Protein AF-A0A6F8YD87-F1 (afdb_monomer_lite)

Organism: NCBI:txid624315

Foldseek 3Di:
DDPPQVVVLVVCVVVLLCVLQVCCCVVVVWDDQDFDDPPWTWTWTDDDQKIWIWTQDPVQQWIWIKIWGDDPWKIWIFTLLLLCVLVVVDHSVQQQIHRSHNVSSNVNSNSSSVSCVVCVVVCPDPCVVVSSVSSVIDMDTDD

Structure (mmCIF, N/CA/C/O backbone):
data_AF-A0A6F8YD87-F1
#
_entry.id   AF-A0A6F8YD87-F1
#
loop_
_atom_site.group_PDB
_atom_site.id
_atom_site.type_symbol
_atom_site.label_atom_id
_atom_site.label_alt_id
_atom_site.label_comp_id
_atom_site.label_asym_id
_atom_site.label_entity_id
_atom_site.label_seq_id
_atom_site.pdbx_PDB_ins_code
_atom_site.Cartn_x
_atom_site.Cartn_y
_atom_site.Cartn_z
_atom_site.occupancy
_atom_site.B_iso_or_equiv
_atom_site.auth_seq_id
_atom_site.auth_comp_id
_atom_site.auth_asym_id
_atom_site.auth_atom_id
_atom_site.pdbx_PDB_model_num
ATOM 1 N N . MET A 1 1 ? 26.178 -10.256 -13.395 1.00 47.53 1 MET A N 1
ATOM 2 C CA . MET A 1 1 ? 24.762 -10.023 -13.760 1.00 47.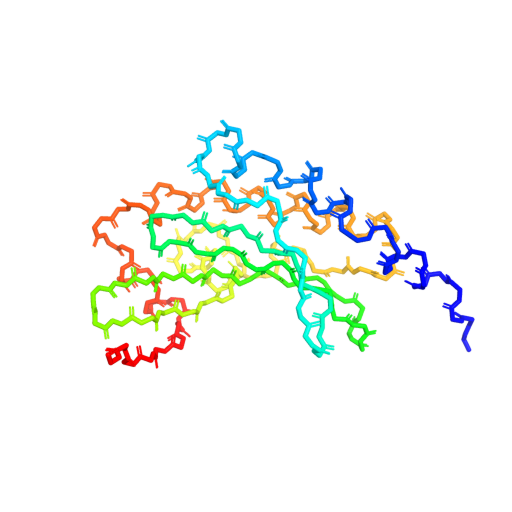53 1 MET A CA 1
ATOM 3 C C . MET A 1 1 ? 24.595 -8.553 -14.106 1.00 47.53 1 MET A C 1
ATOM 5 O O . MET A 1 1 ? 25.052 -7.717 -13.338 1.00 47.53 1 MET A O 1
ATOM 9 N N . SER A 1 2 ? 24.061 -8.240 -15.289 1.00 45.75 2 SER A N 1
ATOM 10 C CA . SER A 1 2 ? 23.959 -6.859 -15.780 1.00 45.75 2 SER A CA 1
ATOM 11 C C . SER A 1 2 ? 23.062 -6.029 -14.856 1.00 45.75 2 SER A C 1
ATOM 13 O O . SER A 1 2 ? 21.928 -6.423 -14.607 1.00 45.75 2 SER A O 1
ATOM 15 N N . LYS A 1 3 ? 23.568 -4.898 -14.346 1.00 54.81 3 LYS A N 1
ATOM 16 C CA . LYS A 1 3 ? 22.838 -3.941 -13.485 1.00 54.81 3 LYS A CA 1
ATOM 17 C C . LYS A 1 3 ? 21.760 -3.139 -14.243 1.00 54.81 3 LYS A C 1
ATOM 19 O O . LYS A 1 3 ? 20.993 -2.405 -13.631 1.00 54.81 3 LYS A O 1
ATOM 24 N N . HIS A 1 4 ? 21.677 -3.282 -15.568 1.00 61.03 4 HIS A N 1
ATOM 25 C CA . HIS A 1 4 ? 20.806 -2.476 -16.429 1.00 61.03 4 HIS A CA 1
ATOM 26 C C . HIS A 1 4 ? 19.284 -2.661 -16.275 1.00 61.03 4 HIS A C 1
ATOM 28 O O . HIS A 1 4 ? 18.583 -1.651 -16.297 1.00 61.03 4 HIS A O 1
ATOM 34 N N . PRO A 1 5 ? 18.724 -3.880 -16.136 1.00 71.00 5 PRO A N 1
ATOM 35 C CA . PRO A 1 5 ? 17.274 -4.052 -16.150 1.00 71.00 5 PRO A CA 1
ATOM 36 C C . PRO A 1 5 ? 16.604 -3.541 -14.870 1.00 71.00 5 PRO A C 1
ATOM 38 O O . PRO A 1 5 ? 15.479 -3.054 -14.933 1.00 71.00 5 PRO A O 1
ATOM 41 N N . PHE A 1 6 ? 17.294 -3.585 -13.726 1.00 88.06 6 PHE A N 1
ATOM 42 C CA . PHE A 1 6 ? 16.737 -3.081 -12.470 1.00 88.06 6 PHE A CA 1
ATOM 43 C C . PHE A 1 6 ? 16.843 -1.554 -12.344 1.00 88.06 6 PHE A C 1
ATOM 45 O O . PHE A 1 6 ? 15.926 -0.926 -11.830 1.00 88.06 6 PHE A O 1
ATOM 52 N N . ALA A 1 7 ? 17.880 -0.928 -12.913 1.00 89.44 7 ALA A N 1
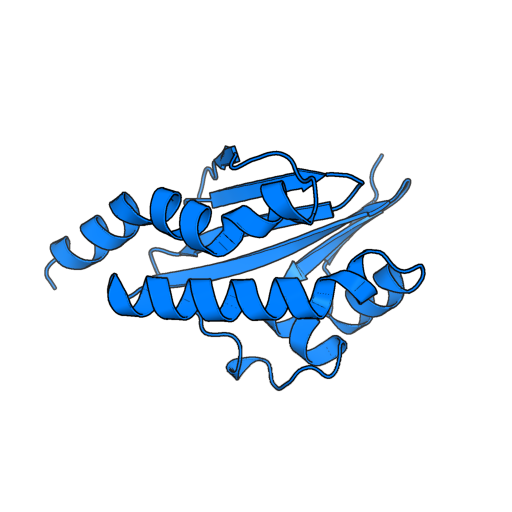ATOM 53 C CA . ALA A 1 7 ? 17.962 0.534 -12.985 1.00 89.44 7 ALA A CA 1
ATOM 54 C C . ALA A 1 7 ? 16.752 1.146 -13.720 1.00 89.44 7 ALA A C 1
ATOM 56 O O . ALA A 1 7 ? 16.220 2.172 -13.302 1.00 89.44 7 ALA A O 1
ATOM 57 N N . ALA A 1 8 ? 16.263 0.479 -14.774 1.00 91.88 8 ALA A N 1
ATOM 58 C CA . ALA A 1 8 ? 15.040 0.884 -15.468 1.00 91.88 8 ALA A CA 1
ATOM 59 C C . ALA A 1 8 ? 13.789 0.765 -14.576 1.00 91.88 8 ALA A C 1
ATOM 61 O O . ALA A 1 8 ? 12.918 1.630 -14.631 1.00 91.88 8 ALA A O 1
ATOM 62 N N . VAL A 1 9 ? 13.711 -0.270 -13.729 1.00 95.44 9 VAL A N 1
ATOM 63 C CA . VAL A 1 9 ? 12.640 -0.420 -12.728 1.00 95.44 9 VAL A CA 1
ATOM 64 C C . VAL A 1 9 ? 12.696 0.717 -11.711 1.00 95.44 9 VAL A C 1
ATOM 66 O O . VAL A 1 9 ? 11.680 1.363 -11.480 1.00 95.44 9 VAL A O 1
ATOM 69 N N . GLN A 1 10 ? 13.874 1.003 -11.150 1.00 94.31 10 GLN A N 1
ATOM 70 C CA . GLN A 1 10 ? 14.059 2.079 -10.173 1.00 94.31 10 GLN A CA 1
ATOM 71 C C . GLN A 1 10 ? 13.682 3.447 -10.746 1.00 94.31 10 GLN A C 1
ATOM 73 O O . GLN A 1 10 ? 12.989 4.214 -10.087 1.00 94.31 10 GLN A O 1
ATOM 78 N N . HIS A 1 11 ? 14.092 3.734 -11.984 1.00 94.69 11 HIS A N 1
ATOM 79 C CA . HIS A 1 11 ? 13.752 4.984 -12.660 1.00 94.69 11 HIS A CA 1
ATOM 80 C C . HIS A 1 11 ? 12.245 5.107 -12.941 1.00 94.69 11 HIS A C 1
ATOM 82 O O . HIS A 1 11 ? 11.673 6.182 -12.793 1.00 94.69 11 HIS A O 1
ATOM 88 N N . ALA A 1 12 ? 11.588 4.020 -13.354 1.00 96.44 12 ALA A N 1
ATOM 89 C CA . ALA A 1 12 ? 10.157 4.033 -13.659 1.00 96.44 12 ALA A CA 1
ATOM 90 C C . ALA A 1 12 ? 9.266 4.027 -12.405 1.00 96.44 12 ALA A C 1
ATOM 92 O O . ALA A 1 12 ? 8.118 4.460 -12.474 1.00 96.44 12 ALA A O 1
ATOM 93 N N . PHE A 1 13 ? 9.780 3.547 -11.270 1.00 97.38 13 PHE A N 1
ATOM 94 C CA . PHE A 1 13 ? 9.002 3.257 -10.067 1.00 97.38 13 PHE A CA 1
ATOM 95 C C . PHE A 1 13 ? 8.051 4.381 -9.616 1.00 97.38 13 PHE A C 1
ATOM 97 O O . PHE A 1 13 ? 6.871 4.073 -9.456 1.00 97.38 13 PHE A O 1
ATOM 104 N N . PRO A 1 14 ? 8.469 5.656 -9.472 1.00 96.94 14 PRO A N 1
ATOM 105 C CA . PRO A 1 14 ? 7.560 6.719 -9.036 1.00 96.94 14 PRO A CA 1
ATOM 106 C C . PRO A 1 14 ? 6.332 6.876 -9.941 1.00 96.94 14 PRO A C 1
ATOM 108 O O . PRO A 1 14 ? 5.205 6.899 -9.452 1.00 96.94 14 PRO A O 1
ATOM 111 N N . ASN A 1 15 ? 6.544 6.891 -11.261 1.00 97.69 15 ASN A N 1
ATOM 112 C CA . ASN A 1 15 ? 5.475 7.068 -12.246 1.00 97.69 15 ASN A CA 1
ATOM 113 C C . ASN A 1 15 ? 4.527 5.862 -12.280 1.00 97.69 15 ASN A C 1
ATOM 115 O O . ASN A 1 15 ? 3.316 6.018 -12.428 1.00 97.69 15 ASN A O 1
ATOM 119 N N . GLU A 1 16 ? 5.067 4.650 -12.137 1.00 98.50 16 GLU A N 1
ATOM 120 C CA . GLU A 1 16 ? 4.256 3.430 -12.095 1.00 98.50 16 GLU A CA 1
ATOM 121 C C . GLU A 1 16 ? 3.411 3.370 -10.810 1.00 98.50 16 GLU A C 1
ATOM 123 O O . GLU A 1 16 ? 2.250 2.959 -10.859 1.00 98.50 16 GLU A O 1
ATOM 128 N N . VAL A 1 17 ? 3.949 3.821 -9.666 1.00 98.50 17 VAL A N 1
ATOM 129 C CA . VAL A 1 17 ? 3.173 3.945 -8.421 1.00 98.50 17 VAL A CA 1
ATOM 130 C C . VAL A 1 17 ? 2.079 4.989 -8.574 1.00 98.50 17 VAL A C 1
ATOM 132 O O . VAL A 1 17 ? 0.930 4.685 -8.266 1.00 98.50 17 VAL A O 1
ATOM 135 N N . GLU A 1 18 ? 2.406 6.188 -9.063 1.00 97.69 18 GLU A N 1
ATOM 136 C CA . GLU A 1 18 ? 1.410 7.239 -9.279 1.00 97.69 18 GLU A CA 1
ATOM 137 C C . GLU A 1 18 ? 0.277 6.728 -10.173 1.00 97.69 18 GLU A C 1
ATOM 139 O O . GLU A 1 18 ? -0.890 6.867 -9.822 1.00 97.69 18 GLU A O 1
ATOM 144 N N . SER A 1 19 ? 0.601 6.053 -11.278 1.00 98.06 19 SER A N 1
ATOM 145 C CA . SER A 1 19 ? -0.404 5.495 -12.181 1.00 98.06 19 SER A CA 1
ATOM 146 C C . SER A 1 19 ? -1.301 4.452 -11.500 1.00 98.06 19 SER A C 1
ATOM 148 O O . SER A 1 19 ? -2.525 4.533 -11.612 1.00 98.06 19 SER A O 1
ATOM 150 N N . ALA A 1 20 ? -0.723 3.494 -10.767 1.00 98.50 20 ALA A N 1
ATOM 151 C CA . ALA A 1 20 ? -1.486 2.422 -10.124 1.00 98.50 20 ALA A CA 1
ATOM 152 C C . ALA A 1 20 ? -2.300 2.898 -8.906 1.00 98.50 20 ALA A C 1
ATOM 154 O O . ALA A 1 20 ? -3.361 2.339 -8.615 1.00 98.50 20 ALA A O 1
ATOM 155 N N . PHE A 1 21 ? -1.815 3.922 -8.199 1.00 98.44 21 PHE A N 1
ATOM 156 C CA . PHE A 1 21 ? -2.382 4.412 -6.942 1.00 98.44 21 PHE A CA 1
ATOM 157 C C . PHE A 1 21 ? -3.070 5.777 -7.046 1.00 98.44 21 PHE A C 1
ATOM 159 O O . PHE A 1 21 ? -3.551 6.264 -6.028 1.00 98.44 21 PHE A O 1
ATOM 166 N N . ARG A 1 22 ? -3.217 6.365 -8.244 1.00 97.75 22 ARG A N 1
ATOM 167 C CA . ARG A 1 22 ? -3.885 7.669 -8.448 1.00 97.75 22 ARG A CA 1
ATOM 168 C C . ARG A 1 22 ? -5.265 7.766 -7.788 1.00 97.75 22 ARG A C 1
ATOM 170 O O . ARG A 1 22 ? -5.619 8.803 -7.243 1.00 97.75 22 ARG A O 1
ATOM 177 N N . PHE A 1 23 ? -5.995 6.653 -7.735 1.00 97.62 23 PHE A N 1
ATOM 178 C CA . PHE A 1 23 ? -7.291 6.562 -7.053 1.00 97.62 23 PHE A CA 1
ATOM 179 C C . PHE A 1 23 ? -7.248 6.960 -5.565 1.00 97.62 23 PHE A C 1
ATOM 181 O O . PHE A 1 23 ? -8.270 7.331 -4.999 1.00 97.62 23 PHE A O 1
ATOM 188 N N . LEU A 1 24 ? -6.088 6.883 -4.903 1.00 97.50 24 LEU A N 1
ATOM 189 C CA . LEU A 1 24 ? -5.927 7.374 -3.535 1.00 97.50 24 LEU A CA 1
ATOM 190 C C . LEU A 1 24 ? -6.188 8.883 -3.450 1.00 97.50 24 LEU A C 1
ATOM 192 O O . LEU A 1 24 ? -6.800 9.344 -2.490 1.00 97.50 24 LEU A O 1
ATOM 196 N N . VAL A 1 25 ? -5.776 9.637 -4.465 1.00 97.19 25 VAL A N 1
ATOM 197 C CA . VAL A 1 25 ? -6.061 11.069 -4.568 1.00 97.19 25 VAL A CA 1
ATOM 198 C C . VAL A 1 25 ? -7.479 11.265 -5.098 1.00 97.19 25 VAL A C 1
ATOM 200 O O . VAL A 1 25 ? -8.320 11.821 -4.394 1.00 97.19 25 VAL A O 1
ATOM 203 N N . ASP A 1 26 ? -7.760 10.728 -6.287 1.00 96.88 26 ASP A N 1
ATOM 204 C CA . ASP A 1 26 ? -8.990 11.018 -7.035 1.00 96.88 26 ASP A CA 1
ATOM 205 C C . ASP A 1 26 ? -10.259 10.540 -6.310 1.00 96.88 26 ASP A C 1
ATOM 207 O O . ASP A 1 26 ? -11.243 11.274 -6.227 1.00 96.88 26 ASP A O 1
ATOM 211 N N . ASP A 1 27 ? -10.228 9.327 -5.749 1.00 96.25 27 ASP A N 1
ATOM 212 C CA . ASP A 1 27 ? -11.410 8.694 -5.158 1.00 96.25 27 ASP A CA 1
ATOM 213 C C . ASP A 1 27 ? -11.412 8.792 -3.627 1.00 96.25 27 ASP A C 1
ATOM 215 O O . ASP A 1 27 ? -12.474 8.843 -3.002 1.00 96.25 27 ASP A O 1
ATOM 219 N N . PHE A 1 28 ? -10.236 8.742 -2.984 1.00 94.75 28 PHE A N 1
ATOM 220 C CA . PHE A 1 28 ? -10.141 8.683 -1.517 1.00 94.75 28 PHE A CA 1
ATOM 221 C C . PHE A 1 28 ? -9.786 10.025 -0.867 1.00 94.75 28 PHE A C 1
ATOM 223 O O . PHE A 1 28 ? -9.883 10.118 0.363 1.00 94.75 28 PHE A O 1
ATOM 230 N N . GLY A 1 29 ? -9.425 11.042 -1.657 1.00 95.25 29 GLY A N 1
ATOM 231 C CA . GLY A 1 29 ? -9.106 12.387 -1.178 1.00 95.25 29 GLY A CA 1
ATOM 232 C C . GLY A 1 29 ? -7.840 12.452 -0.321 1.00 95.25 29 GLY A C 1
ATOM 233 O O . GLY A 1 29 ? -7.786 13.249 0.614 1.00 95.25 29 GLY A O 1
ATOM 234 N N . LEU A 1 30 ? -6.869 11.568 -0.571 1.00 96.19 30 LEU A N 1
ATOM 235 C CA . LEU A 1 30 ? -5.538 11.628 0.039 1.00 96.19 30 LEU A CA 1
ATOM 236 C C . LEU A 1 30 ? -4.668 12.657 -0.696 1.00 96.19 30 LEU A C 1
ATOM 238 O O . LEU A 1 30 ? -4.854 12.922 -1.880 1.00 96.19 30 LEU A O 1
ATOM 242 N N . GLU A 1 31 ? -3.683 13.197 0.005 1.00 96.75 31 GLU A N 1
ATOM 243 C CA . GLU A 1 31 ? -2.608 14.018 -0.545 1.00 96.75 31 GLU A CA 1
ATOM 244 C C . GLU A 1 31 ? -1.447 13.130 -1.018 1.00 96.75 31 GLU A C 1
ATOM 246 O O . GLU A 1 31 ? -1.240 12.025 -0.504 1.00 96.75 31 GLU A O 1
ATOM 251 N N . GLY A 1 32 ? -0.686 13.609 -2.002 1.00 93.06 32 GLY A N 1
ATOM 252 C CA . GLY A 1 32 ? 0.449 12.906 -2.604 1.00 93.06 32 GLY A CA 1
ATOM 253 C C . GLY A 1 32 ? 0.378 12.864 -4.138 1.00 93.06 32 GLY A C 1
ATOM 254 O O . GLY A 1 32 ? -0.530 13.453 -4.726 1.00 93.06 32 GLY A O 1
ATOM 255 N N . PRO A 1 33 ? 1.317 12.168 -4.805 1.00 93.62 33 PRO A N 1
ATOM 256 C CA . PRO A 1 33 ? 2.401 11.379 -4.217 1.00 93.62 33 PRO A CA 1
ATOM 257 C C . PRO A 1 33 ? 3.520 12.240 -3.608 1.00 93.62 33 PRO A C 1
ATOM 259 O O . PRO A 1 33 ? 4.042 13.150 -4.245 1.00 93.62 33 PRO A O 1
ATOM 262 N N . GLU A 1 34 ? 3.955 11.895 -2.399 1.00 94.69 34 GLU A N 1
ATOM 263 C CA . GLU A 1 34 ? 5.198 12.401 -1.811 1.00 94.69 34 GLU A CA 1
ATOM 264 C C . GLU A 1 34 ? 6.337 11.422 -2.098 1.00 94.69 34 GLU A C 1
ATOM 266 O O . GLU A 1 34 ? 6.281 10.249 -1.717 1.00 94.69 34 GLU A O 1
ATOM 271 N N . VAL A 1 35 ? 7.385 11.899 -2.767 1.00 93.06 35 VAL A N 1
ATOM 272 C CA . VAL A 1 35 ? 8.592 11.108 -3.027 1.00 93.06 35 VAL A CA 1
ATOM 273 C C . VAL A 1 35 ? 9.536 11.231 -1.836 1.00 93.06 35 VAL A C 1
ATOM 275 O O . VAL A 1 35 ? 9.873 12.334 -1.410 1.00 93.06 35 VAL A O 1
ATOM 278 N N . GLY A 1 36 ? 10.006 10.103 -1.312 1.00 90.50 36 GLY A N 1
ATOM 279 C CA . GLY A 1 36 ? 10.949 10.090 -0.204 1.00 90.50 36 GLY A CA 1
ATOM 280 C C . GLY A 1 36 ? 11.638 8.746 -0.003 1.00 90.50 36 GLY A C 1
ATOM 281 O O . GLY A 1 36 ? 11.734 7.923 -0.911 1.00 90.50 36 GLY A O 1
ATOM 282 N N . GLY A 1 37 ? 12.104 8.535 1.229 1.00 79.38 37 GLY A N 1
ATOM 283 C CA . GLY A 1 37 ? 12.816 7.330 1.642 1.00 79.38 37 GLY A CA 1
ATOM 284 C C . GLY A 1 37 ? 14.334 7.473 1.526 1.00 79.38 37 GLY A C 1
ATOM 285 O O . GLY A 1 37 ? 14.889 7.588 0.442 1.00 79.38 37 GLY A O 1
ATOM 286 N N . VAL A 1 38 ? 15.005 7.469 2.682 1.00 72.38 38 VAL A N 1
ATOM 287 C CA . VAL A 1 38 ? 16.472 7.595 2.770 1.00 72.38 38 VAL A CA 1
ATOM 288 C C . VAL A 1 38 ? 17.161 6.271 2.428 1.00 72.38 38 VAL A C 1
ATOM 290 O O . VAL A 1 38 ? 18.192 6.268 1.768 1.00 72.38 38 VAL A O 1
ATOM 293 N N . ALA A 1 39 ? 16.584 5.148 2.870 1.00 79.56 39 ALA A N 1
ATOM 294 C CA . ALA A 1 39 ? 17.134 3.809 2.647 1.00 79.56 39 ALA A CA 1
ATOM 295 C C . ALA A 1 39 ? 16.530 3.110 1.418 1.00 79.56 39 ALA A C 1
ATOM 297 O O . ALA A 1 39 ? 17.247 2.445 0.680 1.00 79.56 39 ALA A O 1
ATOM 298 N N . LEU A 1 40 ? 15.222 3.274 1.193 1.00 89.19 40 LEU A N 1
ATOM 299 C CA . LEU A 1 40 ? 14.477 2.642 0.102 1.00 89.19 40 LEU A CA 1
ATOM 300 C C . LEU A 1 40 ? 13.652 3.701 -0.637 1.00 89.19 40 LEU A C 1
ATOM 302 O O . LEU A 1 40 ? 12.942 4.449 0.046 1.00 89.19 40 LEU A O 1
ATOM 306 N N . PRO A 1 41 ? 13.672 3.757 -1.984 1.00 94.75 41 PRO A N 1
ATOM 307 C CA . PRO A 1 41 ? 12.764 4.610 -2.743 1.00 94.75 41 PRO A CA 1
ATOM 308 C C . PRO A 1 41 ? 11.319 4.389 -2.295 1.00 94.75 41 PRO A C 1
ATOM 310 O O . PRO A 1 41 ? 10.813 3.267 -2.338 1.00 94.75 41 PRO A O 1
ATOM 313 N N . THR A 1 42 ? 10.670 5.451 -1.829 1.00 97.19 42 THR A N 1
ATOM 314 C CA . THR A 1 42 ? 9.338 5.400 -1.227 1.00 97.19 42 THR A CA 1
ATOM 315 C C . THR A 1 42 ? 8.440 6.451 -1.857 1.00 97.19 42 THR A C 1
ATOM 317 O O . THR A 1 42 ? 8.833 7.606 -1.994 1.00 97.19 42 THR A O 1
ATOM 320 N N . ILE A 1 43 ? 7.217 6.054 -2.185 1.00 98.06 43 ILE A N 1
ATOM 321 C CA . ILE A 1 43 ? 6.137 6.948 -2.591 1.00 98.06 43 ILE A CA 1
ATOM 322 C C . ILE A 1 43 ? 5.043 6.866 -1.534 1.00 98.06 43 ILE A C 1
ATOM 324 O O . ILE A 1 43 ? 4.592 5.767 -1.192 1.00 98.06 43 ILE A O 1
ATOM 328 N N . ALA A 1 44 ? 4.644 8.013 -0.993 1.00 97.75 44 ALA A N 1
ATOM 329 C CA . ALA A 1 44 ? 3.656 8.092 0.069 1.00 97.75 44 ALA A CA 1
ATOM 330 C C . ALA A 1 44 ? 2.399 8.862 -0.347 1.00 97.75 44 ALA A C 1
ATOM 332 O O . ALA A 1 44 ? 2.466 9.825 -1.107 1.00 97.75 44 ALA A O 1
ATOM 333 N N . PHE A 1 45 ? 1.261 8.431 0.195 1.00 98.12 45 PHE A N 1
ATOM 334 C CA . PHE A 1 45 ? -0.019 9.135 0.124 1.00 98.12 45 PHE A CA 1
ATOM 335 C C . PHE A 1 45 ? -0.580 9.271 1.538 1.00 98.12 45 PHE A C 1
ATOM 337 O O . PHE A 1 45 ? -0.559 8.291 2.291 1.00 98.12 45 PHE A O 1
ATOM 344 N N . VAL A 1 46 ? -1.063 10.453 1.915 1.00 96.38 46 VAL A N 1
ATOM 345 C CA . VAL A 1 46 ? -1.391 10.802 3.309 1.00 96.38 46 VAL A CA 1
ATOM 346 C C . VAL A 1 46 ? -2.755 11.477 3.401 1.00 96.38 46 VAL A C 1
ATOM 348 O O . VAL A 1 46 ? -3.120 12.269 2.546 1.00 96.38 46 VAL A O 1
ATOM 351 N N . GLY A 1 47 ? -3.52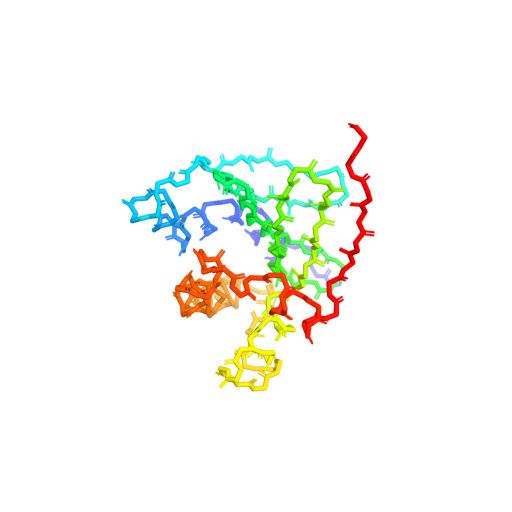6 11.194 4.449 1.00 93.69 47 GLY A N 1
ATOM 352 C CA . GLY A 1 47 ? -4.748 11.944 4.741 1.00 93.69 47 GLY A CA 1
ATOM 353 C C . GLY A 1 47 ? -5.623 11.294 5.806 1.00 93.69 47 GLY A C 1
ATOM 354 O O . GLY A 1 47 ? -5.710 10.072 5.895 1.00 93.69 47 GLY A O 1
ATOM 355 N N . ARG A 1 48 ? -6.289 12.127 6.620 1.00 87.75 48 ARG A N 1
ATOM 356 C CA . ARG A 1 48 ? -7.220 11.723 7.699 1.00 87.75 48 ARG A CA 1
ATOM 357 C C . ARG A 1 48 ? -6.690 10.581 8.587 1.00 87.75 48 ARG A C 1
ATOM 359 O O . ARG A 1 48 ? -7.377 9.584 8.785 1.00 87.75 48 ARG A O 1
A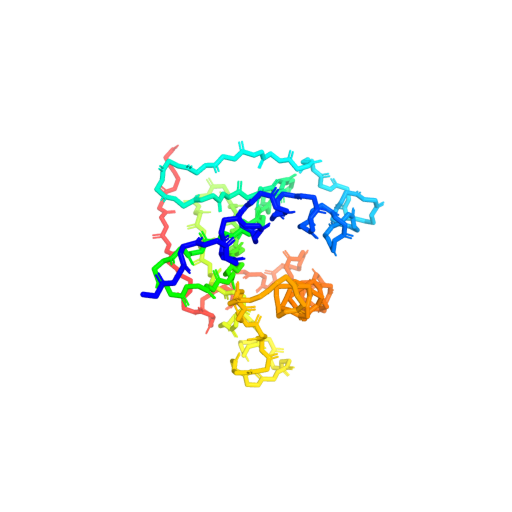TOM 366 N N . GLY A 1 49 ? -5.453 10.706 9.073 1.00 91.88 49 GLY A N 1
ATOM 367 C CA . GLY A 1 49 ? -4.826 9.693 9.934 1.00 91.88 49 GLY A CA 1
ATOM 368 C C . GLY A 1 49 ? -4.449 8.392 9.217 1.00 91.88 49 GLY A C 1
ATOM 369 O O . GLY A 1 49 ? -4.084 7.423 9.871 1.00 91.88 49 GLY A O 1
ATOM 370 N N . LEU A 1 50 ? -4.515 8.337 7.885 1.00 95.25 50 LEU A N 1
ATOM 371 C CA . LEU A 1 50 ? -4.043 7.210 7.087 1.00 95.25 50 LEU A CA 1
ATOM 372 C C . LEU A 1 50 ? -2.830 7.616 6.258 1.00 95.25 50 LEU A C 1
ATOM 374 O O . LEU A 1 50 ? -2.806 8.687 5.650 1.00 95.25 50 LEU A O 1
ATOM 378 N N . ARG A 1 51 ? -1.841 6.727 6.185 1.00 96.56 51 ARG A N 1
ATOM 379 C CA . ARG A 1 51 ? -0.707 6.862 5.267 1.00 96.56 51 ARG A CA 1
ATOM 380 C C . ARG A 1 51 ? -0.454 5.546 4.545 1.00 96.56 51 ARG A C 1
ATOM 382 O O . ARG A 1 51 ? -0.292 4.509 5.178 1.00 96.56 51 ARG A O 1
ATOM 389 N N . TYR A 1 52 ? -0.352 5.597 3.224 1.00 98.00 52 TYR A N 1
ATOM 390 C CA . TYR A 1 52 ? 0.137 4.490 2.405 1.00 98.00 52 TYR A CA 1
ATOM 391 C C . TYR A 1 52 ? 1.581 4.778 2.021 1.00 98.00 52 TYR A C 1
ATOM 393 O O . TYR A 1 52 ? 1.874 5.870 1.545 1.00 98.00 52 TYR A O 1
ATOM 401 N N . ARG A 1 53 ? 2.484 3.816 2.225 1.00 97.56 53 ARG A N 1
ATOM 402 C CA . ARG A 1 53 ? 3.883 3.891 1.782 1.00 97.56 53 ARG A CA 1
ATOM 403 C C . ARG A 1 53 ? 4.181 2.723 0.863 1.00 97.56 53 ARG A C 1
ATOM 405 O O . ARG A 1 53 ? 4.205 1.584 1.322 1.00 97.56 53 ARG A O 1
ATOM 412 N N . ILE A 1 54 ? 4.428 3.017 -0.405 1.00 98.44 54 ILE A N 1
ATOM 413 C CA . ILE A 1 54 ? 4.840 2.046 -1.409 1.00 98.44 54 ILE A CA 1
ATOM 414 C C . ILE A 1 54 ? 6.353 2.173 -1.546 1.00 98.44 54 ILE A C 1
ATOM 416 O O . ILE A 1 54 ? 6.857 3.243 -1.880 1.00 98.44 54 ILE A O 1
ATOM 420 N N . MET A 1 55 ? 7.081 1.104 -1.246 1.00 98.00 55 MET A N 1
ATOM 421 C CA . MET A 1 55 ? 8.541 1.094 -1.171 1.00 98.00 55 MET A CA 1
ATOM 422 C C . MET A 1 55 ? 9.093 0.087 -2.171 1.00 98.00 55 MET A C 1
ATOM 424 O O . MET A 1 55 ? 8.594 -1.036 -2.244 1.00 98.00 55 MET A O 1
ATOM 428 N N . LEU A 1 56 ? 10.124 0.474 -2.914 1.00 97.38 56 LEU A N 1
ATOM 429 C CA . LEU A 1 56 ? 10.893 -0.437 -3.754 1.00 97.38 56 LEU A CA 1
ATOM 430 C C . LEU A 1 56 ? 12.127 -0.897 -2.979 1.00 97.38 56 LEU A C 1
ATOM 432 O O . LEU A 1 56 ? 12.951 -0.069 -2.602 1.00 97.38 56 LEU A O 1
ATOM 436 N N . ASP A 1 57 ? 12.257 -2.203 -2.784 1.00 95.50 57 ASP A N 1
ATOM 437 C CA . ASP A 1 57 ? 13.427 -2.861 -2.214 1.00 95.50 57 ASP A CA 1
ATOM 438 C C . ASP A 1 57 ? 14.391 -3.291 -3.338 1.00 95.50 57 ASP A C 1
ATOM 440 O O . ASP A 1 57 ? 14.041 -4.168 -4.142 1.00 95.50 57 ASP A O 1
ATOM 444 N N . PRO A 1 58 ? 15.580 -2.665 -3.457 1.00 91.69 58 PRO A N 1
ATOM 445 C CA . PRO A 1 58 ? 16.570 -3.032 -4.461 1.00 91.69 58 PRO A CA 1
ATOM 446 C C . PRO A 1 58 ? 17.227 -4.390 -4.240 1.00 91.69 58 PRO A C 1
ATOM 448 O O . PRO A 1 58 ? 17.612 -5.028 -5.222 1.00 91.69 58 PRO A O 1
ATOM 451 N N . ASP A 1 59 ? 17.362 -4.811 -2.985 1.00 91.69 59 ASP A N 1
ATOM 452 C CA . ASP A 1 59 ? 18.087 -6.023 -2.616 1.00 91.69 59 ASP A CA 1
ATOM 453 C C . ASP A 1 59 ? 17.226 -7.250 -2.925 1.00 91.69 59 ASP A C 1
ATOM 455 O O . ASP A 1 59 ? 17.670 -8.178 -3.609 1.00 91.69 59 ASP A O 1
ATOM 459 N N . ASP A 1 60 ? 15.947 -7.193 -2.549 1.00 93.94 60 ASP A N 1
ATOM 460 C CA . ASP A 1 60 ? 14.976 -8.254 -2.839 1.00 93.94 60 ASP A CA 1
ATOM 461 C C . ASP A 1 60 ? 14.328 -8.123 -4.228 1.00 93.94 60 ASP A C 1
ATOM 463 O O . ASP A 1 60 ? 13.630 -9.032 -4.702 1.00 93.94 60 ASP A O 1
ATOM 467 N N . MET A 1 61 ? 14.568 -7.001 -4.917 1.00 95.56 61 MET A N 1
ATOM 468 C CA . MET A 1 61 ? 13.899 -6.623 -6.166 1.00 95.56 61 MET A CA 1
ATOM 469 C C . MET A 1 61 ? 12.379 -6.760 -6.035 1.00 95.56 61 MET A C 1
ATOM 471 O O . MET A 1 61 ? 11.717 -7.413 -6.858 1.00 95.56 61 MET A O 1
ATOM 475 N N . ALA A 1 62 ? 11.838 -6.171 -4.971 1.00 96.56 62 ALA A N 1
ATOM 476 C CA . ALA A 1 62 ? 10.449 -6.302 -4.564 1.00 96.56 62 ALA A CA 1
ATOM 477 C C . ALA A 1 62 ? 9.810 -4.940 -4.281 1.00 96.56 62 ALA A C 1
ATOM 479 O O . ALA A 1 62 ? 10.488 -3.978 -3.945 1.00 96.56 62 ALA A O 1
ATOM 480 N N . VAL A 1 63 ? 8.491 -4.850 -4.416 1.00 97.69 63 VAL A N 1
ATOM 481 C CA . VAL A 1 63 ? 7.699 -3.695 -4.001 1.00 97.69 63 VAL A CA 1
ATOM 482 C C . VAL A 1 63 ? 6.803 -4.084 -2.835 1.00 97.69 63 VAL A C 1
ATOM 484 O O . VAL A 1 63 ? 6.096 -5.093 -2.889 1.00 97.69 63 VAL A O 1
ATOM 487 N N . ILE A 1 64 ? 6.831 -3.273 -1.782 1.00 97.00 64 ILE A N 1
ATOM 488 C CA . ILE A 1 64 ? 6.126 -3.511 -0.523 1.00 97.00 64 ILE A CA 1
ATOM 489 C C . ILE A 1 64 ? 5.239 -2.303 -0.238 1.00 97.00 64 ILE A C 1
ATOM 491 O O . ILE A 1 64 ? 5.703 -1.165 -0.293 1.00 97.00 64 ILE A O 1
ATOM 495 N N . THR A 1 65 ? 3.978 -2.543 0.119 1.00 98.25 65 THR A N 1
ATOM 496 C CA . THR A 1 65 ? 3.081 -1.493 0.612 1.00 98.25 65 THR A CA 1
ATOM 497 C C . THR A 1 65 ? 2.885 -1.640 2.112 1.00 98.25 65 THR A C 1
ATOM 499 O O . THR A 1 65 ? 2.482 -2.698 2.599 1.00 98.25 65 THR A O 1
ATOM 502 N N . ARG A 1 66 ? 3.128 -0.553 2.842 1.00 97.50 66 ARG A N 1
ATOM 503 C CA . ARG A 1 66 ? 2.762 -0.402 4.250 1.00 97.50 66 ARG A CA 1
ATOM 504 C C . ARG A 1 66 ? 1.587 0.546 4.385 1.00 97.50 66 ARG A C 1
ATOM 506 O O . ARG A 1 66 ? 1.542 1.579 3.719 1.00 97.50 66 ARG A O 1
ATOM 513 N N . VAL A 1 67 ? 0.677 0.200 5.282 1.00 97.88 67 VAL A N 1
ATOM 514 C CA . VAL A 1 67 ? -0.428 1.062 5.690 1.00 97.88 67 VAL A CA 1
ATOM 515 C C . VAL A 1 67 ? -0.172 1.494 7.121 1.00 97.88 67 VAL A C 1
ATOM 517 O O . VAL A 1 67 ? 0.137 0.675 7.988 1.00 97.88 67 VAL A O 1
ATOM 520 N N . GLU A 1 68 ? -0.288 2.790 7.352 1.00 97.00 68 GLU A N 1
ATOM 521 C CA . GLU A 1 68 ? -0.218 3.388 8.671 1.00 97.00 68 GLU A CA 1
ATOM 522 C C . GLU A 1 68 ? -1.569 3.967 9.041 1.00 97.00 68 GLU A C 1
ATOM 524 O O . GLU A 1 68 ? -2.211 4.625 8.220 1.00 97.00 68 GLU A O 1
ATOM 529 N N . VAL A 1 69 ? -1.953 3.736 10.288 1.00 96.12 69 VAL A N 1
ATOM 530 C CA . VAL A 1 69 ? -3.112 4.346 10.926 1.00 96.12 69 VAL A CA 1
ATOM 531 C C . VAL A 1 69 ? -2.593 5.130 12.120 1.00 96.12 69 VAL A C 1
ATOM 533 O O . VAL A 1 69 ? -1.922 4.577 12.993 1.00 96.12 69 VAL A O 1
ATOM 536 N N . GLU A 1 70 ? -2.887 6.416 12.145 1.00 93.81 70 GLU A N 1
ATOM 537 C CA . GLU A 1 70 ? -2.578 7.328 13.230 1.00 93.81 70 GLU A CA 1
ATOM 538 C C . GLU A 1 70 ? -3.875 7.714 13.936 1.00 93.81 70 GLU A C 1
ATOM 540 O O . GLU A 1 70 ? -4.859 8.122 13.320 1.00 93.81 70 GLU A O 1
ATOM 545 N N . THR A 1 71 ? -3.866 7.531 15.247 1.00 87.88 71 THR A N 1
ATOM 546 C CA . THR A 1 71 ? -4.907 7.959 16.180 1.00 87.88 71 THR A CA 1
ATOM 547 C C . THR A 1 71 ? -4.315 8.999 17.120 1.00 87.88 71 THR A C 1
ATOM 549 O O . THR A 1 71 ? -3.101 9.187 17.140 1.00 87.88 71 THR A O 1
ATOM 552 N N . GLU A 1 72 ? -5.143 9.611 17.963 1.00 85.81 72 GLU A N 1
ATOM 553 C CA . GLU A 1 72 ? -4.696 10.625 18.929 1.00 85.81 72 GLU A CA 1
ATOM 554 C C . GLU A 1 72 ? -3.544 10.164 19.841 1.00 85.81 72 GLU A C 1
ATOM 556 O O . GLU A 1 72 ? -2.770 10.991 20.305 1.00 85.81 72 GLU A O 1
ATOM 561 N N . SER A 1 73 ? -3.411 8.858 20.104 1.00 85.69 73 SER A N 1
ATOM 562 C CA . SER A 1 73 ? -2.413 8.321 21.047 1.00 85.69 73 SER A CA 1
ATOM 563 C C . SER A 1 73 ? -1.446 7.299 20.449 1.00 85.69 73 SER A C 1
ATOM 565 O O . SER A 1 73 ? -0.434 6.958 21.071 1.00 85.69 73 SER A O 1
ATOM 567 N N . LYS A 1 74 ? -1.745 6.765 19.261 1.00 90.00 74 LYS A N 1
ATOM 568 C CA . LYS A 1 74 ? -1.034 5.613 18.695 1.00 90.00 74 LYS A CA 1
ATOM 569 C C . LYS A 1 74 ? -0.850 5.744 17.199 1.00 90.00 74 LYS A C 1
ATOM 571 O O . LYS A 1 74 ? -1.790 6.080 16.481 1.00 90.00 74 LYS A O 1
ATOM 576 N N . ARG A 1 75 ? 0.326 5.333 16.738 1.00 94.50 75 ARG A N 1
ATOM 577 C CA . ARG A 1 75 ? 0.605 5.035 15.337 1.00 94.50 75 ARG A CA 1
ATOM 578 C C . ARG A 1 75 ? 0.754 3.531 15.189 1.00 94.50 75 ARG A C 1
ATOM 580 O O . ARG A 1 75 ? 1.572 2.924 15.878 1.00 94.50 75 ARG A O 1
ATOM 587 N N . LEU A 1 76 ? -0.022 2.943 14.290 1.00 96.81 76 LEU A N 1
ATOM 588 C CA . LEU A 1 76 ? 0.029 1.528 13.948 1.00 96.81 76 LEU A CA 1
ATOM 589 C C . LEU A 1 76 ? 0.497 1.385 12.505 1.00 96.81 76 LEU A C 1
ATOM 591 O O . LEU A 1 76 ? 0.009 2.098 11.632 1.00 96.81 76 LEU A O 1
ATOM 595 N N . VAL A 1 77 ? 1.425 0.469 12.237 1.00 97.69 77 VAL A N 1
ATOM 596 C CA . VAL A 1 77 ? 1.926 0.203 10.880 1.00 97.69 77 VAL A CA 1
ATOM 597 C C . VAL A 1 77 ? 1.880 -1.288 10.596 1.00 97.69 77 VAL A C 1
ATOM 599 O O . VAL A 1 77 ? 2.496 -2.073 11.317 1.00 97.69 77 VAL A O 1
ATOM 602 N N . ALA A 1 78 ? 1.200 -1.662 9.517 1.00 97.88 78 ALA A N 1
ATOM 603 C CA . ALA A 1 78 ? 1.110 -3.034 9.035 1.00 97.88 78 ALA A CA 1
ATOM 604 C C . ALA A 1 78 ? 1.508 -3.130 7.559 1.00 97.88 78 ALA A C 1
ATOM 606 O O . ALA A 1 78 ? 1.390 -2.171 6.789 1.00 97.88 78 ALA A O 1
ATOM 607 N N . GLU A 1 79 ? 1.986 -4.307 7.168 1.00 97.62 79 GLU A N 1
ATOM 608 C CA . GLU A 1 79 ? 2.229 -4.648 5.766 1.00 97.62 79 GLU A CA 1
ATOM 609 C C . GLU A 1 79 ? 0.914 -5.079 5.101 1.00 97.62 79 GLU A C 1
ATOM 611 O O . GLU A 1 79 ? 0.006 -5.608 5.752 1.00 97.62 79 GLU A O 1
ATOM 616 N N . LEU A 1 80 ? 0.767 -4.765 3.813 1.00 97.94 80 LEU A N 1
ATOM 617 C CA . LEU A 1 80 ? -0.493 -4.939 3.090 1.00 97.94 80 LEU A CA 1
ATOM 618 C C . LEU A 1 80 ? -0.963 -6.400 3.052 1.00 97.94 80 LEU A C 1
ATOM 620 O O . LEU A 1 80 ? -2.157 -6.660 3.141 1.00 97.94 80 LEU A O 1
ATOM 624 N N . ASP A 1 81 ? -0.046 -7.347 2.918 1.00 97.00 81 ASP A N 1
ATOM 625 C CA . ASP A 1 81 ? -0.322 -8.783 2.907 1.00 97.00 81 ASP A CA 1
ATOM 626 C C . ASP A 1 81 ? -0.904 -9.285 4.237 1.00 97.00 81 ASP A C 1
ATOM 628 O O . ASP A 1 81 ? -1.913 -9.996 4.237 1.00 97.00 81 ASP A O 1
ATOM 632 N N . ASN A 1 82 ? -0.360 -8.823 5.364 1.00 97.44 82 ASN A N 1
ATOM 633 C CA . ASN A 1 82 ? -0.906 -9.103 6.689 1.00 97.44 82 ASN A CA 1
ATOM 634 C C . ASN A 1 82 ? -2.310 -8.506 6.855 1.00 97.44 82 ASN A C 1
ATOM 636 O O . ASN A 1 82 ? -3.198 -9.151 7.413 1.00 97.44 82 ASN A O 1
ATOM 640 N N . LEU A 1 83 ? -2.554 -7.304 6.320 1.00 97.69 83 LEU A N 1
ATOM 641 C CA . LEU A 1 83 ? -3.889 -6.693 6.326 1.00 97.69 83 LEU A CA 1
ATOM 642 C C . LEU A 1 83 ? -4.886 -7.459 5.458 1.00 97.69 83 LEU A C 1
ATOM 644 O O . LEU A 1 83 ? -6.037 -7.633 5.854 1.00 97.69 83 LEU A O 1
ATOM 648 N N . VAL A 1 84 ? -4.461 -7.935 4.287 1.00 97.56 84 VAL A N 1
ATOM 649 C CA . VAL A 1 84 ? -5.282 -8.770 3.400 1.00 97.56 84 VAL A CA 1
ATOM 650 C C . VAL A 1 84 ? -5.697 -10.056 4.107 1.00 97.56 84 VAL A C 1
ATOM 652 O O . VAL A 1 84 ? -6.877 -10.416 4.064 1.00 97.56 84 VAL A O 1
ATOM 655 N N . GLN A 1 85 ? -4.763 -10.708 4.800 1.00 97.31 85 GLN A N 1
ATOM 656 C CA . GLN A 1 85 ? -5.053 -11.899 5.590 1.00 97.31 85 GLN A CA 1
ATOM 657 C C . GLN A 1 85 ? -6.003 -11.590 6.753 1.00 97.31 85 GLN A C 1
ATOM 659 O O . GLN A 1 85 ? -7.037 -12.245 6.886 1.00 97.31 85 GLN A O 1
ATOM 664 N N . ALA A 1 86 ? -5.701 -10.567 7.556 1.00 97.00 86 ALA A N 1
ATOM 665 C CA . ALA A 1 86 ? -6.507 -10.176 8.712 1.00 97.00 86 ALA A CA 1
ATOM 666 C C . ALA A 1 86 ? -7.940 -9.764 8.329 1.00 97.00 86 ALA A C 1
ATOM 668 O O . ALA A 1 86 ? -8.887 -10.032 9.064 1.00 97.00 86 ALA A O 1
ATOM 669 N N . ALA A 1 87 ? -8.119 -9.160 7.152 1.00 96.38 87 ALA A N 1
ATOM 670 C CA . ALA A 1 87 ? -9.423 -8.777 6.617 1.00 96.38 87 ALA A CA 1
ATOM 671 C C . ALA A 1 87 ? -10.215 -9.939 5.985 1.00 96.38 87 ALA A C 1
ATOM 673 O O . ALA A 1 87 ? -11.346 -9.718 5.535 1.00 96.38 87 ALA A O 1
ATOM 674 N N . GLY A 1 88 ? -9.633 -11.142 5.905 1.00 96.44 88 GLY A N 1
ATOM 675 C CA . GLY A 1 88 ? -10.234 -12.307 5.253 1.00 96.44 88 GLY A CA 1
ATOM 676 C C . GLY A 1 88 ? -10.314 -12.190 3.726 1.00 96.44 88 GLY A C 1
ATOM 677 O O . GLY A 1 88 ? -11.177 -12.805 3.107 1.00 96.44 88 GLY A O 1
ATOM 678 N N . LEU A 1 89 ? -9.450 -11.379 3.103 1.00 95.38 89 LEU A N 1
ATOM 679 C CA . LEU A 1 89 ? -9.463 -11.105 1.658 1.00 95.38 89 LEU A CA 1
ATOM 680 C C . LEU A 1 89 ? -8.595 -12.079 0.840 1.00 95.38 89 LEU A C 1
ATOM 682 O O . LEU A 1 89 ? -8.582 -12.018 -0.394 1.00 95.38 89 LEU A O 1
ATOM 686 N N . GLY A 1 90 ? -7.860 -12.967 1.506 1.00 93.62 90 GLY A N 1
ATOM 687 C CA . GLY A 1 90 ? -7.035 -13.994 0.878 1.00 93.62 90 GLY A CA 1
ATOM 688 C C . GLY A 1 90 ? -5.816 -14.363 1.715 1.00 93.62 90 GLY A C 1
ATOM 689 O O . GLY A 1 90 ? -5.610 -13.834 2.804 1.00 93.62 90 GLY A O 1
ATOM 690 N N . ALA A 1 91 ? -5.001 -15.273 1.186 1.00 89.00 91 ALA A N 1
ATOM 691 C CA . ALA A 1 91 ? -3.706 -15.592 1.770 1.00 89.00 91 ALA A CA 1
ATOM 692 C C . ALA A 1 91 ? -2.676 -14.481 1.460 1.00 89.00 91 ALA A C 1
ATOM 694 O O . ALA A 1 91 ? -2.802 -13.815 0.426 1.00 89.00 91 ALA A O 1
ATOM 695 N N . PRO A 1 92 ? -1.633 -14.299 2.296 1.00 81.38 92 PRO A N 1
ATOM 696 C CA . PRO A 1 92 ? -0.605 -13.269 2.091 1.00 81.38 92 PRO A CA 1
ATOM 697 C C . PRO A 1 92 ? 0.046 -13.310 0.700 1.00 81.38 92 PRO A C 1
ATOM 699 O O . PRO A 1 92 ? 0.238 -12.283 0.055 1.00 81.38 92 PRO A O 1
ATOM 702 N N . ASN A 1 93 ? 0.291 -14.514 0.172 1.00 86.69 93 ASN A N 1
ATOM 703 C CA . ASN A 1 93 ? 0.903 -14.732 -1.142 1.00 86.69 93 ASN A CA 1
ATOM 704 C C . ASN A 1 93 ? 0.028 -14.305 -2.337 1.00 86.69 93 ASN A C 1
ATOM 706 O O . ASN A 1 93 ? 0.498 -14.331 -3.476 1.00 86.69 93 ASN A O 1
ATOM 710 N N . HIS A 1 94 ? -1.232 -13.916 -2.117 1.00 89.31 94 HIS A N 1
ATOM 711 C CA . HIS A 1 94 ? -2.051 -13.311 -3.164 1.00 89.31 94 HIS A CA 1
ATOM 712 C C . HIS A 1 94 ? -1.625 -11.867 -3.471 1.00 89.31 94 HIS A C 1
ATOM 714 O O . HIS A 1 94 ? -1.906 -11.364 -4.563 1.00 89.31 94 HIS A O 1
ATOM 720 N N . VAL A 1 95 ? -0.928 -11.203 -2.543 1.00 93.69 95 VAL A N 1
ATOM 721 C CA . VAL A 1 95 ? -0.345 -9.881 -2.764 1.00 93.69 95 VAL A CA 1
ATOM 722 C C . VAL A 1 95 ? 0.980 -10.042 -3.506 1.00 93.69 95 VAL A C 1
ATOM 724 O O . VAL A 1 95 ? 1.975 -10.521 -2.968 1.00 93.69 95 VAL A O 1
ATOM 727 N N . LYS A 1 96 ? 1.003 -9.653 -4.782 1.00 95.38 96 LYS A N 1
ATOM 728 C CA . LYS A 1 96 ? 2.222 -9.727 -5.598 1.00 95.38 96 LYS A CA 1
ATOM 729 C C . LYS A 1 96 ? 3.227 -8.655 -5.180 1.00 95.38 96 LYS A C 1
ATOM 731 O O . LYS A 1 96 ? 2.853 -7.500 -5.003 1.00 95.38 96 LYS A O 1
ATOM 736 N N . TYR A 1 97 ? 4.503 -9.030 -5.126 1.00 96.75 97 TYR A N 1
ATOM 737 C CA . TYR A 1 97 ? 5.599 -8.151 -4.700 1.00 96.75 97 TYR A CA 1
ATOM 738 C C . TYR A 1 97 ? 6.755 -8.057 -5.704 1.00 96.75 97 TYR A C 1
ATOM 740 O O . TYR A 1 97 ? 7.607 -7.198 -5.557 1.00 96.75 97 TYR A O 1
ATOM 748 N N . SER A 1 98 ? 6.842 -8.910 -6.730 1.00 96.31 98 SER A N 1
ATOM 749 C CA . SER A 1 98 ? 8.035 -8.934 -7.592 1.00 96.31 98 SER A CA 1
ATOM 750 C C . SER A 1 98 ? 8.208 -7.654 -8.419 1.00 96.31 98 SER A C 1
ATOM 752 O O . SER A 1 98 ? 7.305 -7.263 -9.151 1.00 96.31 98 SER A O 1
ATOM 754 N N . ALA A 1 99 ? 9.411 -7.081 -8.388 1.00 96.31 99 ALA A N 1
ATOM 755 C CA . ALA A 1 99 ? 9.833 -5.927 -9.180 1.00 96.31 99 ALA A CA 1
ATOM 756 C C . ALA A 1 99 ? 11.103 -6.218 -10.011 1.00 96.31 99 ALA A C 1
ATOM 758 O O . ALA A 1 99 ? 11.810 -5.310 -10.431 1.00 96.31 99 ALA A O 1
ATOM 759 N N . ARG A 1 100 ? 11.400 -7.492 -10.310 1.00 95.12 100 ARG A N 1
ATOM 760 C CA . ARG A 1 100 ? 12.597 -7.895 -11.088 1.00 95.12 100 ARG A CA 1
ATOM 761 C C . ARG A 1 100 ? 12.627 -7.359 -12.524 1.00 95.12 100 ARG A C 1
ATOM 763 O O . ARG A 1 100 ? 13.679 -7.308 -13.152 1.00 95.12 100 ARG A O 1
ATOM 770 N N . THR A 1 101 ? 11.462 -7.020 -13.066 1.00 95.88 101 THR A N 1
ATOM 771 C CA . THR A 1 101 ? 11.284 -6.409 -14.388 1.00 95.88 101 THR A CA 1
ATOM 772 C C . THR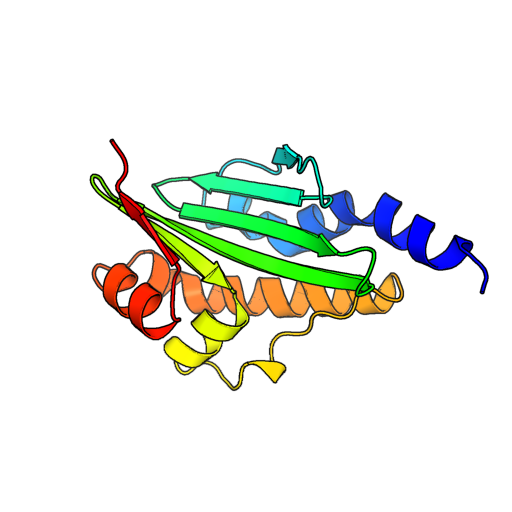 A 1 101 ? 10.180 -5.366 -14.299 1.00 95.88 101 THR A C 1
ATOM 774 O O . THR A 1 101 ? 9.325 -5.454 -13.416 1.00 95.88 101 THR A O 1
ATOM 777 N N . LEU A 1 102 ? 10.133 -4.426 -15.245 1.00 96.00 102 LEU A N 1
ATOM 778 C CA . LEU A 1 102 ? 9.075 -3.411 -15.289 1.00 96.00 102 LEU A CA 1
ATOM 779 C C . LEU A 1 102 ? 7.672 -4.036 -15.389 1.00 96.00 102 LEU A C 1
ATOM 781 O O . LEU A 1 102 ? 6.742 -3.615 -14.709 1.00 96.00 102 LEU A O 1
ATOM 785 N N . THR A 1 103 ? 7.527 -5.107 -16.172 1.00 96.81 103 THR A N 1
ATOM 786 C CA . THR A 1 103 ? 6.273 -5.867 -16.275 1.00 96.81 103 THR A CA 1
ATOM 787 C C . THR A 1 103 ? 5.877 -6.520 -14.950 1.00 96.81 103 THR A C 1
ATOM 789 O O . THR A 1 103 ? 4.693 -6.560 -14.616 1.00 96.81 103 THR A O 1
ATOM 792 N N . ALA A 1 104 ? 6.845 -7.055 -14.197 1.00 97.38 104 ALA A N 1
ATOM 793 C CA . ALA A 1 104 ? 6.583 -7.625 -12.877 1.00 97.38 104 ALA A CA 1
ATOM 794 C C . ALA A 1 104 ? 6.163 -6.534 -11.884 1.00 97.38 104 ALA A C 1
ATOM 796 O O . ALA A 1 104 ? 5.142 -6.706 -11.220 1.00 97.38 104 ALA A O 1
ATOM 797 N N . LEU A 1 105 ? 6.873 -5.397 -11.879 1.00 98.00 105 LEU A N 1
ATOM 798 C CA . LEU A 1 105 ? 6.551 -4.233 -11.053 1.00 98.00 105 LEU A CA 1
ATOM 799 C C . LEU A 1 105 ? 5.105 -3.775 -11.285 1.00 98.00 105 LEU A C 1
ATOM 801 O O . LEU A 1 105 ? 4.343 -3.689 -10.330 1.00 98.00 105 LEU A O 1
ATOM 805 N N . ARG A 1 106 ? 4.697 -3.559 -12.542 1.00 98.50 106 ARG A N 1
ATOM 806 C CA . ARG A 1 106 ? 3.318 -3.159 -12.887 1.00 98.50 106 ARG A CA 1
ATOM 807 C C . ARG A 1 106 ? 2.277 -4.122 -12.331 1.00 98.50 106 ARG A C 1
ATOM 809 O O . ARG A 1 106 ? 1.367 -3.710 -11.621 1.00 98.50 106 ARG A O 1
ATOM 816 N N . LYS A 1 107 ? 2.461 -5.425 -12.566 1.00 98.19 107 LYS A N 1
ATOM 817 C CA . LYS A 1 107 ? 1.556 -6.466 -12.048 1.00 98.19 107 LYS A CA 1
ATOM 818 C C . LYS A 1 107 ? 1.518 -6.504 -10.519 1.00 98.19 107 LYS A C 1
ATOM 820 O O . LYS A 1 107 ? 0.484 -6.853 -9.950 1.00 98.19 107 LYS A O 1
ATOM 825 N N . ALA A 1 108 ? 2.639 -6.219 -9.858 1.00 98.25 108 ALA A N 1
ATOM 826 C CA . ALA A 1 108 ? 2.706 -6.130 -8.406 1.00 98.25 108 ALA A CA 1
ATOM 827 C C . ALA A 1 108 ? 1.936 -4.907 -7.895 1.00 98.25 108 ALA A C 1
ATOM 829 O O . ALA A 1 108 ? 1.052 -5.060 -7.055 1.00 98.25 108 ALA A O 1
ATOM 830 N N . LEU A 1 109 ? 2.178 -3.729 -8.471 1.00 98.62 109 LEU A N 1
ATOM 831 C CA . LEU A 1 109 ? 1.484 -2.490 -8.122 1.00 98.62 109 LEU A CA 1
ATOM 832 C C . LEU A 1 109 ? -0.028 -2.586 -8.355 1.00 98.62 109 LEU A C 1
ATOM 834 O O . LEU A 1 109 ? -0.792 -2.262 -7.454 1.00 98.62 109 LEU A O 1
ATOM 838 N N . GLU A 1 110 ? -0.473 -3.117 -9.495 1.00 98.44 110 GLU A N 1
ATOM 839 C CA . GLU A 1 110 ? -1.894 -3.369 -9.780 1.00 98.44 110 GLU A CA 1
ATOM 840 C C . GLU A 1 110 ? -2.532 -4.304 -8.741 1.00 98.44 110 GLU A C 1
ATOM 842 O O . GLU A 1 110 ? -3.642 -4.063 -8.258 1.00 98.44 110 GLU A O 1
ATOM 847 N N . SER A 1 111 ? -1.821 -5.374 -8.365 1.00 98.00 111 SER A N 1
ATOM 848 C CA . SER A 1 111 ? -2.275 -6.309 -7.334 1.00 98.00 111 SER A CA 1
ATOM 849 C C . SER A 1 111 ? -2.418 -5.619 -5.979 1.00 98.00 111 SER A C 1
ATOM 851 O O . SER A 1 111 ? -3.419 -5.825 -5.295 1.00 98.00 111 SER A O 1
ATOM 853 N N . GLN A 1 112 ? -1.434 -4.815 -5.580 1.00 98.50 112 GLN A N 1
ATOM 854 C CA . GLN A 1 112 ? -1.438 -4.109 -4.300 1.00 98.50 112 GLN A CA 1
ATOM 855 C C . GLN A 1 112 ? -2.515 -3.016 -4.271 1.00 98.50 112 GLN A C 1
ATOM 857 O O . GLN A 1 112 ? -3.305 -2.961 -3.329 1.00 98.50 112 GLN A O 1
ATOM 862 N N . ALA A 1 113 ? -2.640 -2.230 -5.343 1.00 98.50 113 ALA A N 1
ATOM 863 C CA . ALA A 1 113 ? -3.691 -1.231 -5.528 1.00 98.50 113 ALA A CA 1
ATOM 864 C C . ALA A 1 113 ? -5.096 -1.842 -5.409 1.00 98.50 113 ALA A C 1
ATOM 866 O O . ALA A 1 113 ? -5.954 -1.307 -4.703 1.00 98.50 113 ALA A O 1
ATOM 867 N N . LYS A 1 114 ? -5.328 -3.012 -6.026 1.00 98.31 114 LYS A N 1
ATOM 868 C CA . LYS A 1 114 ? -6.587 -3.759 -5.882 1.00 98.31 114 LYS A CA 1
ATOM 869 C C . LYS A 1 114 ? -6.902 -4.062 -4.415 1.00 98.31 114 LYS A C 1
ATOM 871 O O . LYS A 1 114 ? -8.035 -3.855 -3.985 1.00 98.31 114 LYS A O 1
ATOM 876 N N . TYR A 1 115 ? -5.931 -4.546 -3.644 1.00 98.31 115 TYR A N 1
ATOM 877 C CA . TYR A 1 115 ? -6.154 -4.870 -2.234 1.00 98.31 115 TYR A CA 1
ATOM 878 C C . TYR A 1 115 ? -6.350 -3.635 -1.361 1.00 98.31 115 TYR A C 1
ATOM 880 O O . TYR A 1 115 ? -7.217 -3.654 -0.490 1.00 98.31 115 TYR A O 1
ATOM 888 N N . VAL A 1 116 ? -5.640 -2.541 -1.635 1.00 97.81 116 VAL A N 1
ATOM 889 C CA . VAL A 1 116 ? -5.874 -1.262 -0.954 1.00 97.81 116 VAL A CA 1
ATOM 890 C C . VAL A 1 116 ? -7.310 -0.776 -1.169 1.00 97.81 116 VAL A C 1
ATOM 892 O O . VAL A 1 116 ? -7.969 -0.377 -0.208 1.00 97.81 116 VAL A O 1
ATOM 895 N N . ARG A 1 117 ? -7.855 -0.905 -2.387 1.00 97.69 117 ARG A N 1
ATOM 896 C CA . ARG A 1 117 ? -9.274 -0.606 -2.646 1.00 97.69 117 ARG A CA 1
ATOM 897 C C . ARG A 1 117 ? -10.216 -1.476 -1.814 1.00 97.69 117 ARG A C 1
ATOM 899 O O . ARG A 1 117 ? -11.145 -0.957 -1.204 1.00 97.69 117 ARG A O 1
ATOM 906 N N . LEU A 1 118 ? -9.964 -2.784 -1.749 1.00 97.38 118 LEU A N 1
ATOM 907 C CA . LEU A 1 118 ? -10.791 -3.725 -0.980 1.00 97.38 118 LEU A CA 1
ATOM 908 C C . LEU A 1 118 ? -10.716 -3.498 0.539 1.00 97.38 118 LEU A C 1
ATOM 910 O O . LEU A 1 118 ? -11.682 -3.767 1.257 1.00 97.38 118 LEU A O 1
ATOM 914 N N . LEU A 1 119 ? -9.579 -3.011 1.035 1.00 96.81 119 LEU A N 1
ATOM 915 C CA . LEU A 1 119 ? -9.370 -2.712 2.450 1.00 96.81 119 LEU A CA 1
ATOM 916 C C . LEU A 1 119 ? -9.987 -1.380 2.877 1.00 96.81 119 LEU A C 1
ATOM 918 O O . LEU A 1 119 ? -10.290 -1.223 4.060 1.00 96.81 119 LEU A O 1
ATOM 922 N N . ARG A 1 120 ? -10.218 -0.445 1.944 1.00 94.06 120 ARG A N 1
ATOM 923 C CA . ARG A 1 120 ? -10.682 0.914 2.257 1.00 94.06 120 ARG A CA 1
ATOM 924 C C . ARG A 1 120 ? -11.866 0.959 3.230 1.00 94.06 120 ARG A C 1
ATOM 926 O O . ARG A 1 120 ? -11.720 1.667 4.222 1.00 94.06 120 ARG A O 1
ATOM 933 N N . PRO A 1 121 ? -12.974 0.211 3.041 1.00 94.62 121 PRO A N 1
ATOM 934 C CA . PRO A 1 121 ? -14.114 0.282 3.959 1.00 94.62 121 PRO A CA 1
ATOM 935 C C . PRO A 1 121 ? -13.761 -0.097 5.401 1.00 94.62 121 PRO A C 1
ATOM 937 O O . PRO A 1 121 ? -14.347 0.435 6.334 1.00 94.62 121 PRO A O 1
ATOM 940 N N . ARG A 1 122 ? -12.784 -0.992 5.595 1.00 95.38 122 ARG A N 1
ATOM 941 C CA . ARG A 1 122 ? -12.336 -1.425 6.926 1.00 95.38 122 ARG A CA 1
ATOM 942 C C . ARG A 1 122 ? -11.376 -0.416 7.554 1.00 95.38 122 ARG A C 1
ATOM 944 O O . ARG A 1 122 ? -11.476 -0.149 8.746 1.00 95.38 122 ARG A O 1
ATOM 951 N N . LEU A 1 123 ? -10.495 0.176 6.744 1.00 94.31 123 LEU A N 1
ATOM 952 C CA . LEU A 1 123 ? -9.503 1.166 7.182 1.00 94.31 123 LEU A CA 1
ATOM 953 C C . LEU A 1 123 ? -10.111 2.514 7.599 1.00 94.31 123 LEU A C 1
ATOM 955 O O . LEU A 1 123 ? -9.442 3.282 8.278 1.00 94.31 123 LEU A O 1
ATOM 959 N N . VAL A 1 124 ? -11.353 2.807 7.203 1.00 92.44 124 VAL A N 1
ATOM 960 C CA . VAL A 1 124 ? -12.104 3.999 7.656 1.00 92.44 124 VAL A CA 1
ATOM 961 C C . VAL A 1 124 ? -13.218 3.683 8.643 1.00 92.44 124 VAL A C 1
ATOM 963 O O . VAL A 1 124 ? -14.013 4.560 8.962 1.00 92.44 124 VAL A O 1
ATOM 966 N N . SER A 1 125 ? -13.318 2.429 9.078 1.00 92.44 125 SER A N 1
ATOM 967 C CA . SER A 1 125 ? -14.317 2.018 10.058 1.00 92.44 125 SER A CA 1
ATOM 968 C C . SER A 1 125 ? -13.782 2.159 11.477 1.00 92.44 125 SER A C 1
ATOM 970 O O . SER A 1 125 ? -12.570 2.123 11.700 1.00 92.44 125 SER A O 1
ATOM 972 N N . ASP A 1 126 ? -14.688 2.155 12.448 1.00 91.69 126 ASP A N 1
ATOM 973 C CA . ASP A 1 126 ? -14.343 2.149 13.873 1.00 91.69 126 ASP A CA 1
ATOM 974 C C . ASP A 1 126 ? -13.576 0.880 14.299 1.00 91.69 126 ASP A C 1
ATOM 976 O O . ASP A 1 126 ? -12.939 0.845 15.349 1.00 91.69 126 ASP A O 1
ATOM 980 N N . THR A 1 127 ? -13.575 -0.169 13.464 1.00 92.44 127 THR A N 1
ATOM 981 C CA . THR A 1 127 ? -12.852 -1.428 13.722 1.00 92.44 127 THR A CA 1
ATOM 982 C C . THR A 1 127 ? -11.408 -1.427 13.215 1.00 92.44 127 THR A C 1
ATOM 984 O O . THR A 1 127 ? -10.715 -2.442 13.320 1.00 92.44 127 THR A O 1
ATOM 987 N N . VAL A 1 128 ? -10.913 -0.300 12.685 1.00 94.94 128 VAL A N 1
ATOM 988 C CA . VAL A 1 128 ? -9.562 -0.205 12.109 1.00 94.94 128 VAL A CA 1
ATOM 989 C C . VAL A 1 128 ? -8.470 -0.649 13.088 1.00 94.94 128 VAL A C 1
ATOM 991 O O . VAL A 1 128 ? -7.550 -1.358 12.689 1.00 94.94 128 VAL A O 1
ATOM 994 N N . LEU A 1 129 ? -8.589 -0.325 14.379 1.00 94.56 129 LEU A N 1
ATOM 995 C CA . LEU A 1 129 ? -7.609 -0.735 15.390 1.00 94.56 129 LEU A CA 1
ATOM 996 C C . LEU A 1 129 ? -7.540 -2.255 15.554 1.00 94.56 129 LEU A C 1
ATOM 998 O O . LEU A 1 129 ? -6.447 -2.818 15.596 1.00 94.56 129 LEU A O 1
ATOM 1002 N N . GLN A 1 130 ? -8.694 -2.921 15.585 1.00 95.25 130 GLN A N 1
ATOM 1003 C CA . GLN A 1 130 ? -8.764 -4.376 15.673 1.00 95.25 130 GLN A CA 1
ATOM 1004 C C . GLN A 1 130 ? -8.157 -5.025 14.426 1.00 95.25 130 GLN A C 1
ATOM 1006 O O . GLN A 1 130 ? -7.382 -5.973 14.543 1.00 95.25 130 GLN A O 1
ATOM 1011 N N . LEU A 1 131 ? -8.449 -4.484 13.237 1.00 96.94 131 LEU A N 1
ATOM 1012 C CA . LEU A 1 131 ? -7.846 -4.959 11.993 1.00 96.94 131 LEU A CA 1
ATOM 1013 C C . LEU A 1 131 ? -6.316 -4.838 12.029 1.00 96.94 131 LEU A C 1
ATOM 1015 O O . LEU A 1 131 ? -5.620 -5.791 11.685 1.00 96.94 131 LEU A O 1
ATOM 1019 N N . MET A 1 132 ? -5.791 -3.689 12.462 1.00 97.38 132 MET A N 1
ATOM 1020 C CA . MET A 1 132 ? -4.347 -3.459 12.558 1.00 97.38 132 MET A CA 1
ATOM 1021 C C . MET A 1 132 ? -3.689 -4.434 13.544 1.00 97.38 132 MET A C 1
ATOM 1023 O O . MET A 1 132 ? -2.655 -5.017 13.230 1.00 97.38 132 MET A O 1
ATOM 1027 N N . GLN A 1 133 ? -4.309 -4.681 14.699 1.00 95.69 133 GLN A N 1
ATOM 1028 C CA . GLN A 1 133 ? -3.817 -5.662 15.673 1.00 95.69 133 GLN A CA 1
ATOM 1029 C C . GLN A 1 133 ? -3.808 -7.086 15.105 1.00 95.69 133 GLN A C 1
ATOM 1031 O O . GLN A 1 133 ? -2.806 -7.788 15.224 1.00 95.69 133 GLN A O 1
ATOM 1036 N N . MET A 1 134 ? -4.886 -7.500 14.432 1.00 96.75 134 MET A N 1
ATOM 1037 C CA . MET A 1 134 ? -4.957 -8.805 13.763 1.00 96.75 134 MET A CA 1
ATOM 1038 C C . MET A 1 134 ? -3.916 -8.947 12.645 1.00 96.75 134 MET A C 1
ATOM 1040 O O . MET A 1 134 ? -3.424 -10.045 12.403 1.00 96.75 134 MET A O 1
ATOM 1044 N N . ALA A 1 135 ? -3.550 -7.842 11.993 1.00 96.94 135 ALA A N 1
ATOM 1045 C CA . ALA A 1 135 ? -2.490 -7.775 10.990 1.00 96.94 135 ALA A CA 1
ATOM 1046 C C . ALA A 1 135 ? -1.077 -7.658 11.594 1.00 96.94 135 ALA A C 1
ATOM 1048 O O . ALA A 1 135 ? -0.131 -7.330 10.876 1.00 96.94 135 ALA A O 1
ATOM 1049 N N . ASN A 1 136 ? -0.926 -7.899 12.903 1.00 94.94 136 ASN A N 1
ATOM 1050 C CA . ASN A 1 136 ? 0.338 -7.805 13.629 1.00 94.94 136 ASN A CA 1
ATOM 1051 C C . ASN A 1 136 ? 1.032 -6.442 13.432 1.00 94.94 136 ASN A C 1
ATOM 1053 O O . ASN A 1 136 ? 2.250 -6.362 13.235 1.00 94.94 136 ASN A O 1
ATOM 1057 N N . ALA A 1 137 ? 0.241 -5.361 13.423 1.00 95.94 137 ALA A N 1
ATOM 1058 C CA . ALA A 1 137 ? 0.765 -4.016 13.265 1.00 95.94 137 ALA A CA 1
ATOM 1059 C C . ALA A 1 137 ? 1.752 -3.687 14.384 1.00 95.94 137 ALA A C 1
ATOM 1061 O O . ALA A 1 137 ? 1.489 -3.904 15.567 1.00 95.94 137 ALA A O 1
ATOM 1062 N N . ARG A 1 138 ? 2.877 -3.086 14.004 1.00 95.19 138 ARG A N 1
ATOM 1063 C CA . ARG A 1 138 ? 3.785 -2.473 14.971 1.00 95.19 138 ARG A CA 1
ATOM 1064 C C . ARG A 1 138 ? 3.134 -1.209 15.516 1.00 95.19 138 ARG A C 1
ATOM 1066 O O . ARG A 1 138 ? 2.555 -0.446 14.744 1.00 95.19 138 ARG A O 1
ATOM 1073 N N . GLU A 1 139 ? 3.246 -1.000 16.821 1.00 93.50 139 GLU A N 1
ATOM 1074 C CA . GLU A 1 139 ? 2.601 0.102 17.530 1.00 93.50 139 GLU A CA 1
ATOM 1075 C C . GLU A 1 139 ? 3.645 1.020 18.174 1.00 93.50 139 GLU A C 1
ATOM 1077 O O . GLU A 1 139 ? 4.610 0.555 18.782 1.00 93.50 139 GLU A O 1
ATOM 1082 N N . TRP A 1 140 ? 3.429 2.330 18.058 1.00 92.31 140 TRP A N 1
ATOM 1083 C CA . TRP A 1 140 ? 4.204 3.361 18.743 1.00 92.31 140 TRP A CA 1
ATOM 1084 C C . TRP A 1 140 ? 3.261 4.346 19.426 1.00 92.31 140 TRP A C 1
ATOM 1086 O O . TRP A 1 140 ? 2.265 4.764 18.832 1.00 92.31 140 TRP A O 1
ATOM 1096 N N . THR A 1 141 ? 3.599 4.759 20.648 1.00 87.38 141 THR A N 1
ATOM 1097 C CA . THR A 1 141 ? 2.924 5.878 21.311 1.00 87.38 141 THR A CA 1
ATOM 1098 C C . THR A 1 141 ? 3.303 7.177 20.611 1.00 87.38 141 THR A C 1
ATOM 1100 O O . THR A 1 141 ? 4.491 7.471 20.454 1.00 87.38 141 THR A O 1
ATOM 1103 N N . VAL A 1 142 ? 2.300 7.950 20.206 1.00 79.19 142 VAL A N 1
ATOM 1104 C CA . VAL A 1 142 ? 2.500 9.320 19.724 1.00 79.19 142 VAL A CA 1
ATOM 1105 C C . VAL A 1 142 ? 2.499 10.218 20.963 1.00 79.19 142 VAL A C 1
ATOM 1107 O O . VAL A 1 142 ? 1.592 10.111 21.788 1.00 79.19 142 VAL A O 1
ATOM 1110 N N . ARG A 1 143 ? 3.578 10.982 21.166 1.00 59.47 143 ARG A N 1
ATOM 1111 C CA . ARG A 1 143 ? 3.711 11.938 22.277 1.00 59.47 143 ARG A CA 1
ATOM 1112 C C . ARG A 1 143 ? 3.180 13.300 21.879 1.00 59.47 143 ARG 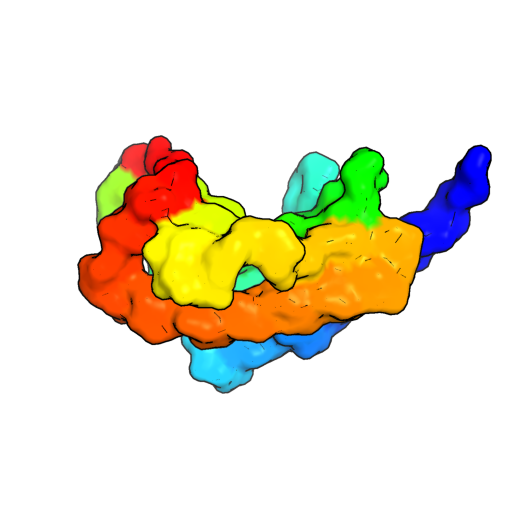A C 1
ATOM 1114 O O . ARG A 1 143 ? 3.410 13.669 20.708 1.00 59.47 143 ARG A O 1
#

Sequence (143 aa):
MSKHPFAAVQHAFPNEVESAFRFLVDDFGLEGPEVGGVALPTIAFVGRGLRYRIMLDPDDMAVITRVEVETESKRLVAELDNLVQAAGLGAPNHVKYSARTLTALRKALESQAKYVRLLRPRLVSDTVLQLMQMANAREWTVR

pLDDT: mean 93.21, std 8.96, range [45.75, 98.62]

Radius of gyration: 14.89 Å; chains: 1; bounding box: 39×30×39 Å

Secondary structure (DSSP, 8-state):
--SHHHHHHHHHHHHHHHHHHTHHHHTT--EEEEEE-SSS-EEEEEETTEEEEEEEETTTTEEEEEEEEE-SSEEEEEEHHHHHHHTTS--GGGS--B-SSHHHHHHHHHHHHHHHHHHHHHHTSTTHHHHHHHTT-EEEE--